Protein AF-X0S436-F1 (afdb_monomer)

Mean predicted aligned error: 7.96 Å

Organism: NCBI:txid412755

Solvent-accessible surface area (backbone atoms only — not comparable to full-atom values): 8986 Å² total; per-residue (Å²): 134,85,83,70,78,79,72,85,84,69,74,63,67,49,75,51,73,44,67,59,97,85,42,78,78,43,81,49,78,42,57,84,47,69,68,46,54,55,55,48,59,76,66,43,92,61,56,74,56,60,76,46,39,60,76,71,85,72,97,66,84,84,87,53,52,91,82,54,65,69,54,36,55,65,56,53,54,51,52,56,47,54,55,51,46,44,77,74,44,52,80,52,36,47,70,34,91,89,69,33,55,74,51,46,33,46,54,50,8,36,70,46,13,74,82,74,76,47,53,45,92,78,30,64,53,68,92,46,74,69,56,50,49,50,54,50,45,73,70,70,64,79,133

Radius of gyration: 24.13 Å; Cα contacts (8 Å, |Δi|>4): 104; chains: 1; bounding box: 43×51×71 Å

Sequence (143 aa):
MNNEPIKKDELLKIKIRLQFNGVIILNNEFTIEENCALSLDSKDPLAKFRDQFFNPQGNVIYLDGNSLGLLSKQAEKTLLRVLNEWKSLGIQGWFDPEKPWFYFGESLGAMVAPLIGALPEEVVATGTTTINLHSLVSTFYHP

InterPro domains:
  IPR010111 Kynureninase [PTHR14084] (31-143)
  IPR015422 Pyridoxal phosphate-dependent transferase, small domain [G3DSA:3.90.1150.10] (24-113)
  IPR015424 Pyridoxal phosphate-dependent transferase [SSF53383] (35-140)

Nearest PDB structures (foldseek):
  7s3v-assembly1_A  TM=9.395E-01  e=3.190E-05  Homo sapiens

Foldseek 3Di:
DDPDPDDPPDFDKDWDWDDDPRDTPDTDIAGPDPVRVVVVCVVDPCNVCVVQFDDDPDPDDDPVCVPPNTDGPVNVVVVVVVVVCCVPQPVNCCPDPPHHPVCPQLVVQLVCCVVVVHHSNVGGRDDDPVVVVVVCCVVPPDD

Secondary structure (DSSP, 8-state):
---PPPPTTS--EEEEEEEETTEEEEEEEEESSHHHHHHHHHH-TTGGGGGGB-PPSSS-----TTTSPPPBHHHHHHHHHHHHHHHHHGGGGGG-SSS-GGGHHHHHHHHHHHHHT--GGG----S-HHHHHHHHHHHH---

pLDDT: mean 90.51, std 12.82, range [34.53, 98.5]

Structure (mmCIF, N/CA/C/O backbone):
data_AF-X0S436-F1
#
_entry.id   AF-X0S436-F1
#
loop_
_atom_site.group_PDB
_atom_site.id
_atom_site.type_symbol
_atom_site.label_atom_id
_atom_site.label_alt_id
_atom_site.label_comp_id
_atom_site.label_asym_id
_atom_site.label_entity_id
_atom_site.label_seq_id
_atom_site.pdbx_PDB_ins_code
_atom_site.Cartn_x
_atom_site.Cartn_y
_atom_site.Cartn_z
_atom_site.occupancy
_atom_site.B_iso_or_equiv
_atom_site.auth_seq_id
_atom_site.auth_comp_id
_atom_site.auth_asym_id
_atom_site.auth_atom_id
_atom_site.pdbx_PDB_model_num
ATOM 1 N N . MET A 1 1 ? -10.518 15.180 51.600 1.00 39.41 1 MET A N 1
ATOM 2 C CA . MET A 1 1 ? -10.961 15.390 50.207 1.00 39.41 1 MET A CA 1
ATOM 3 C C . MET A 1 1 ? -11.938 14.278 49.894 1.00 39.41 1 MET A C 1
ATOM 5 O O . MET A 1 1 ? -11.542 13.121 49.911 1.00 39.41 1 MET A O 1
ATOM 9 N N . ASN A 1 2 ? -13.217 14.624 49.778 1.00 34.53 2 ASN A N 1
ATOM 10 C CA . ASN A 1 2 ? -14.294 13.665 49.567 1.00 34.53 2 ASN A CA 1
ATOM 11 C C . ASN A 1 2 ? -14.228 13.164 48.123 1.00 34.53 2 ASN A C 1
ATOM 13 O O . ASN A 1 2 ? -14.492 13.929 47.200 1.00 34.53 2 ASN A O 1
ATOM 17 N N . ASN A 1 3 ? -13.867 11.895 47.940 1.00 50.94 3 ASN A N 1
ATOM 18 C CA . ASN A 1 3 ? -14.088 11.187 46.685 1.00 50.94 3 ASN A CA 1
ATOM 19 C C . ASN A 1 3 ? -15.566 10.798 46.628 1.00 50.94 3 ASN A C 1
ATOM 21 O O . ASN A 1 3 ? -15.931 9.672 46.966 1.00 50.94 3 ASN A O 1
ATOM 25 N N . GLU A 1 4 ? -16.423 11.743 46.247 1.00 44.53 4 GLU A N 1
ATOM 26 C CA . GLU A 1 4 ? -17.749 11.363 45.777 1.00 44.53 4 GLU A CA 1
ATOM 27 C C . GLU A 1 4 ? -17.604 10.658 44.419 1.00 44.53 4 GLU A C 1
ATOM 29 O O . GLU A 1 4 ? -16.887 11.154 43.544 1.00 44.53 4 GLU A O 1
ATOM 34 N N . PRO A 1 5 ? -18.249 9.497 44.218 1.00 54.66 5 PRO A N 1
ATOM 35 C CA . PRO A 1 5 ? -18.308 8.875 42.908 1.00 54.66 5 PRO A CA 1
ATOM 36 C C . PRO A 1 5 ? -19.047 9.818 41.957 1.00 54.66 5 PRO A C 1
ATOM 38 O O . PRO A 1 5 ? -20.150 10.277 42.253 1.00 54.66 5 PRO A O 1
ATOM 41 N N . ILE A 1 6 ? -18.428 10.106 40.811 1.00 57.94 6 ILE A N 1
ATOM 42 C CA . ILE A 1 6 ? -19.050 10.852 39.714 1.00 57.94 6 ILE A CA 1
ATOM 43 C C . ILE A 1 6 ? -20.413 10.205 39.430 1.00 57.94 6 ILE A C 1
ATOM 45 O O . ILE A 1 6 ? -20.491 8.997 39.188 1.00 57.94 6 ILE A O 1
ATOM 49 N N . LYS A 1 7 ? -21.493 10.992 39.525 1.00 51.06 7 LYS A N 1
ATOM 50 C CA . LYS A 1 7 ? -22.861 10.526 39.265 1.00 51.06 7 LYS A CA 1
ATOM 51 C C . LYS A 1 7 ? -22.919 9.888 37.874 1.00 51.06 7 LYS A C 1
ATOM 53 O O . LYS A 1 7 ? -22.537 10.511 36.890 1.00 51.06 7 LYS A O 1
ATOM 58 N N . LYS A 1 8 ? -23.433 8.659 37.810 1.00 52.34 8 LYS A N 1
ATOM 59 C CA . LYS A 1 8 ? -23.574 7.822 36.604 1.00 52.34 8 LYS A CA 1
ATOM 60 C C . LYS A 1 8 ? -24.478 8.404 35.499 1.00 52.34 8 LYS A C 1
ATOM 62 O O . LYS A 1 8 ? -24.584 7.786 34.447 1.00 52.34 8 LYS A O 1
ATOM 67 N N . ASP A 1 9 ? -25.111 9.556 35.718 1.00 52.62 9 ASP A N 1
ATOM 68 C CA . ASP A 1 9 ? -26.271 10.002 34.932 1.00 52.62 9 ASP A CA 1
ATOM 69 C C . ASP A 1 9 ? -25.974 11.034 33.831 1.00 52.62 9 ASP A C 1
ATOM 71 O O . ASP A 1 9 ? -26.883 11.436 33.110 1.00 52.62 9 ASP A O 1
ATOM 75 N N . GLU A 1 10 ? -24.713 11.407 33.614 1.00 58.69 10 GLU A N 1
ATOM 76 C CA . GLU A 1 10 ? -24.301 12.082 32.377 1.00 58.69 10 GLU A CA 1
ATOM 77 C C . GLU A 1 10 ? -23.270 11.214 31.662 1.00 58.69 10 GLU A C 1
ATOM 79 O O . GLU A 1 10 ? -22.060 11.372 31.825 1.00 58.69 10 GLU A O 1
ATOM 84 N N . LEU A 1 11 ? -23.755 10.250 30.871 1.00 60.97 11 LEU A N 1
ATOM 85 C CA . LEU A 1 11 ? -22.903 9.538 29.924 1.00 60.97 11 LEU A CA 1
ATOM 86 C C . LEU A 1 11 ? -22.179 10.578 29.067 1.00 60.97 11 LEU A C 1
ATOM 88 O O . LEU A 1 11 ? -22.819 11.348 28.352 1.00 60.97 11 LEU A O 1
ATOM 92 N N . LEU A 1 12 ? -20.848 10.603 29.144 1.00 73.88 12 LEU A N 1
ATOM 93 C CA . LEU A 1 12 ? -20.027 11.412 28.254 1.00 73.88 12 LEU A CA 1
ATOM 94 C C . LEU A 1 12 ? -20.331 10.987 26.817 1.00 73.88 12 LEU A C 1
ATOM 96 O O . LEU A 1 12 ? -20.083 9.844 26.422 1.00 73.88 12 LEU A O 1
ATOM 100 N N . LYS A 1 13 ? -20.909 11.916 26.056 1.00 80.50 13 LYS A N 1
ATOM 101 C CA . LYS A 1 13 ? -21.260 11.707 24.657 1.00 80.50 13 LYS A CA 1
ATOM 102 C C . LYS A 1 13 ? -20.255 12.396 23.752 1.00 80.50 13 LYS A C 1
ATOM 104 O O . LYS A 1 13 ? -19.974 13.583 23.914 1.00 80.50 13 LYS A O 1
ATOM 109 N N . ILE A 1 14 ? -19.761 11.667 22.761 1.00 82.06 14 ILE A N 1
ATOM 110 C CA . ILE A 1 14 ? -18.919 12.210 21.697 1.00 82.06 14 ILE A CA 1
ATOM 111 C C . ILE A 1 14 ? -19.821 12.498 20.502 1.00 82.06 14 ILE A C 1
ATOM 113 O O . ILE A 1 14 ? -20.492 11.602 19.993 1.00 82.06 14 ILE A O 1
ATOM 117 N N . LYS A 1 15 ? -19.839 13.751 20.043 1.00 85.06 15 LYS A N 1
ATOM 118 C CA . LYS A 1 15 ? -20.548 14.152 18.823 1.00 85.06 15 LYS A CA 1
ATOM 119 C C . LYS A 1 15 ? -19.551 14.344 17.696 1.00 85.06 15 LYS A C 1
ATOM 121 O O . LYS A 1 15 ? -18.691 15.216 17.782 1.00 85.06 15 LYS A O 1
ATOM 126 N N . ILE A 1 16 ? -19.697 13.562 16.631 1.00 83.69 16 ILE A N 1
ATOM 127 C CA . ILE A 1 16 ? -18.931 13.746 15.397 1.00 83.69 16 ILE A CA 1
ATOM 128 C C . ILE A 1 16 ? -19.864 14.341 14.351 1.00 83.69 16 ILE A C 1
ATOM 130 O O . ILE A 1 16 ? -20.871 13.736 13.977 1.00 83.69 16 ILE A O 1
ATOM 134 N N . ARG A 1 17 ? -19.506 15.536 13.875 1.00 86.56 17 ARG A N 1
ATOM 135 C CA . ARG A 1 17 ? -20.234 16.256 12.834 1.00 86.56 17 ARG A CA 1
ATOM 136 C C . ARG A 1 17 ? -19.301 16.512 11.660 1.00 86.56 17 ARG A C 1
ATOM 138 O O . ARG A 1 17 ? -18.316 17.226 11.813 1.00 86.56 17 ARG A O 1
ATOM 145 N N . LEU A 1 18 ? -19.631 15.959 10.497 1.00 84.94 18 LEU A N 1
ATOM 146 C CA . LEU A 1 18 ? -18.923 16.248 9.250 1.00 84.94 18 LEU A CA 1
ATOM 147 C C . LEU A 1 18 ? -19.785 17.155 8.382 1.00 84.94 18 LEU A C 1
ATOM 149 O O . LEU A 1 18 ? -20.989 16.930 8.226 1.00 84.94 18 LEU A O 1
ATOM 153 N N . GLN A 1 19 ? -19.152 18.187 7.832 1.00 87.38 19 GLN A N 1
ATOM 154 C CA . GLN A 1 19 ? -19.781 19.144 6.935 1.00 87.38 19 GLN A CA 1
ATOM 155 C C . GLN A 1 19 ? -18.950 19.316 5.670 1.00 87.38 19 GLN A C 1
ATOM 157 O O . GLN A 1 19 ? -17.723 19.337 5.732 1.00 87.38 19 GLN A O 1
ATOM 162 N N . PHE A 1 20 ? -19.626 19.506 4.543 1.00 84.69 20 PHE A N 1
ATOM 163 C CA . PHE A 1 20 ? -19.013 19.913 3.282 1.00 84.69 20 PHE A CA 1
ATOM 164 C C . PHE A 1 20 ? -19.850 21.039 2.687 1.00 84.69 20 PHE A C 1
ATOM 166 O O . PHE A 1 20 ? -21.074 20.928 2.617 1.00 84.69 20 PHE A O 1
ATOM 173 N N . ASN A 1 21 ? -19.203 22.146 2.315 1.00 87.31 21 ASN A N 1
ATOM 174 C CA . ASN A 1 21 ? -19.861 23.357 1.805 1.00 87.31 21 ASN A CA 1
ATOM 175 C C . ASN A 1 21 ? -21.043 23.841 2.676 1.00 87.31 21 ASN A C 1
ATOM 177 O O . ASN A 1 21 ? -22.067 24.285 2.166 1.00 87.31 21 ASN A O 1
ATOM 181 N N . GLY A 1 22 ? -20.919 23.721 4.003 1.00 84.12 22 GLY A N 1
ATOM 182 C CA . GLY A 1 22 ? -21.947 24.137 4.968 1.00 84.12 22 GLY A CA 1
ATOM 183 C C . GLY A 1 22 ? -23.112 23.156 5.160 1.00 84.12 22 GLY A C 1
ATOM 184 O O . GLY A 1 22 ? -23.943 23.369 6.042 1.00 84.12 22 GLY A O 1
ATOM 185 N N . VAL A 1 23 ? -23.167 22.056 4.403 1.00 81.81 23 VAL A N 1
ATOM 186 C CA . VAL A 1 23 ? -24.174 20.998 4.567 1.00 81.81 23 VAL A CA 1
ATOM 187 C C . VAL A 1 23 ? -23.652 19.946 5.540 1.00 81.81 23 VAL A C 1
ATOM 189 O O . VAL A 1 23 ? -22.529 19.469 5.396 1.00 81.81 23 VAL A O 1
ATOM 192 N N . ILE A 1 24 ? -24.465 19.570 6.532 1.00 85.06 24 ILE A N 1
ATOM 193 C CA . ILE A 1 24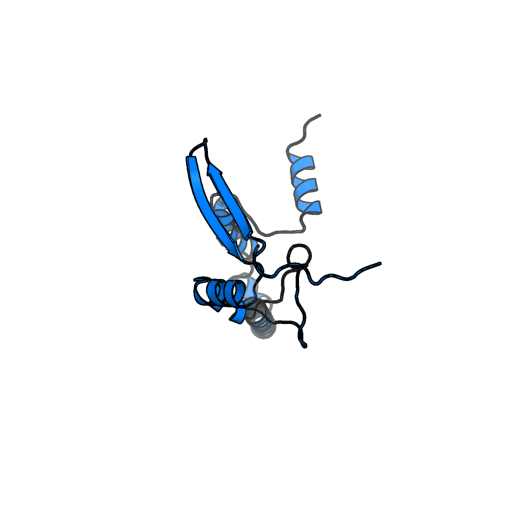 ? -24.157 18.454 7.436 1.00 85.06 24 ILE A CA 1
ATOM 194 C C . ILE A 1 24 ? -24.333 17.148 6.667 1.00 85.06 24 ILE A C 1
ATOM 196 O O . ILE A 1 24 ? -25.441 16.847 6.235 1.00 85.06 24 ILE A O 1
ATOM 200 N N . ILE A 1 25 ? -23.262 16.370 6.533 1.00 85.25 25 ILE A N 1
ATOM 201 C CA . ILE A 1 25 ? -23.303 15.076 5.836 1.00 85.25 25 ILE A CA 1
ATOM 202 C C . ILE A 1 25 ? -23.332 13.916 6.834 1.00 85.25 25 ILE A C 1
ATOM 204 O O . ILE A 1 25 ? -23.942 12.889 6.564 1.00 85.25 25 ILE A O 1
ATOM 208 N N . LEU A 1 26 ? -22.728 14.085 8.014 1.00 81.94 26 LEU A N 1
ATOM 209 C CA . LEU A 1 26 ? -22.793 13.120 9.115 1.00 81.94 26 LEU A CA 1
ATOM 210 C C . LEU A 1 26 ? -22.980 13.859 10.438 1.00 81.94 26 LEU A C 1
ATOM 212 O O . LEU A 1 26 ? -22.364 14.903 10.666 1.00 81.94 26 LEU A O 1
ATOM 216 N N . ASN A 1 27 ? -23.825 13.309 11.309 1.00 83.06 27 ASN A N 1
ATOM 217 C CA . ASN A 1 27 ? -24.077 13.829 12.650 1.00 83.06 27 ASN A CA 1
ATOM 218 C C . ASN A 1 27 ? -24.375 12.666 13.602 1.00 83.06 27 ASN A C 1
ATOM 220 O O . ASN A 1 27 ? -25.536 12.334 13.838 1.00 83.06 27 ASN A O 1
ATOM 224 N N . ASN A 1 28 ? -23.316 12.041 14.111 1.00 84.75 28 ASN A N 1
ATOM 225 C CA . ASN A 1 28 ? -23.416 10.862 14.964 1.00 84.75 28 ASN A CA 1
ATOM 226 C C . ASN A 1 28 ? -23.089 11.214 16.417 1.00 84.75 28 ASN A C 1
ATOM 228 O O . ASN A 1 28 ? -22.214 12.039 16.693 1.00 84.75 28 ASN A O 1
ATOM 232 N N . GLU A 1 29 ? -23.793 10.563 17.338 1.00 85.31 29 GLU A N 1
ATOM 233 C CA . GLU A 1 29 ? -23.578 10.663 18.777 1.00 85.31 29 GLU A CA 1
ATOM 234 C C . GLU A 1 29 ? -23.170 9.281 19.303 1.00 85.31 29 GLU A C 1
ATOM 236 O O . GLU A 1 29 ? -23.832 8.285 19.013 1.00 85.31 29 GLU A O 1
ATOM 241 N N . PHE A 1 30 ? -22.067 9.222 20.046 1.00 87.12 30 PHE A N 1
ATOM 242 C CA . PHE A 1 30 ? -21.474 7.992 20.574 1.00 87.12 30 PHE A CA 1
ATOM 243 C C . PHE A 1 30 ? -21.340 8.082 22.093 1.00 87.12 30 PHE A C 1
ATOM 245 O O . PHE A 1 30 ? -21.145 9.177 22.623 1.00 87.12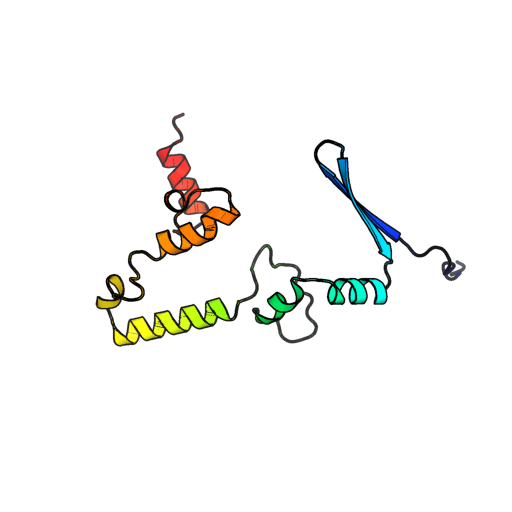 30 PHE A O 1
ATOM 252 N N . THR A 1 31 ? -21.402 6.948 22.790 1.00 89.31 31 THR A N 1
ATOM 253 C CA . THR A 1 31 ? -21.075 6.864 24.223 1.00 89.31 31 THR A CA 1
ATOM 254 C C . THR A 1 31 ? -19.659 6.316 24.404 1.00 89.31 31 THR A C 1
ATOM 256 O O . THR A 1 31 ? -19.123 5.648 23.523 1.00 89.31 31 THR A O 1
ATOM 259 N N . ILE A 1 32 ? -19.033 6.601 25.548 1.00 89.00 32 ILE A N 1
ATOM 260 C CA . ILE A 1 32 ? -17.690 6.093 25.895 1.00 89.00 32 ILE A CA 1
ATOM 261 C C . ILE A 1 32 ? -17.691 4.636 26.400 1.00 89.00 32 ILE A C 1
ATOM 263 O O . ILE A 1 32 ? -16.698 4.161 26.945 1.00 89.00 32 ILE A O 1
ATOM 267 N N . GLU A 1 33 ? -18.816 3.936 26.280 1.00 91.62 33 GLU A N 1
ATOM 268 C CA . GLU A 1 33 ? -18.999 2.583 26.802 1.00 91.62 33 GLU A CA 1
ATOM 269 C C . GLU A 1 33 ? -18.485 1.533 25.811 1.00 91.62 33 GLU A C 1
ATOM 271 O O . GLU A 1 33 ? -18.631 1.681 24.597 1.00 91.62 33 GLU A O 1
ATOM 276 N N . GLU A 1 34 ? -17.973 0.412 26.324 1.00 92.56 34 GLU A N 1
ATOM 277 C CA . GLU A 1 34 ? -17.496 -0.714 25.507 1.00 92.56 34 GLU A CA 1
ATOM 278 C C . GLU A 1 34 ? -18.563 -1.218 24.518 1.00 92.56 34 GLU A C 1
ATOM 280 O O . GLU A 1 34 ? -18.271 -1.456 23.348 1.00 92.56 34 GLU A O 1
ATOM 285 N N . ASN A 1 35 ? -19.829 -1.284 24.945 1.00 94.00 35 ASN A N 1
ATOM 286 C CA . ASN A 1 35 ? -20.947 -1.693 24.088 1.00 94.00 35 ASN A CA 1
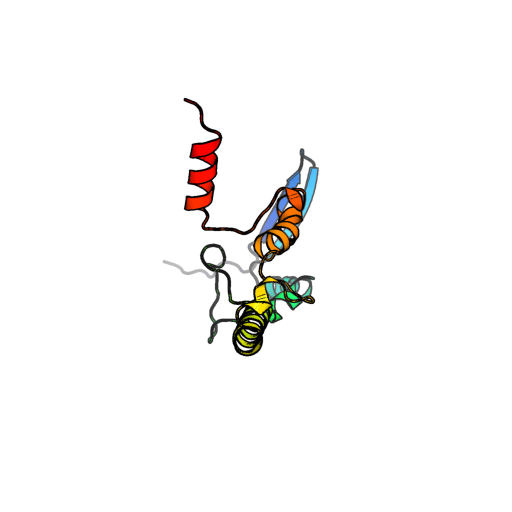ATOM 287 C C . ASN A 1 35 ? -21.136 -0.783 22.865 1.00 94.00 35 ASN A C 1
ATOM 289 O O . ASN A 1 35 ? -21.579 -1.254 21.814 1.00 94.00 35 ASN A O 1
ATOM 293 N N . CYS A 1 36 ? -20.805 0.509 22.981 1.00 92.75 36 CYS A N 1
ATOM 294 C CA . CYS A 1 36 ? -20.841 1.416 21.842 1.00 92.75 36 CYS A CA 1
ATOM 295 C C . CYS A 1 36 ? -19.779 1.010 20.817 1.00 92.75 36 CYS A C 1
ATOM 297 O O . CYS A 1 36 ? -20.113 0.850 19.645 1.00 92.75 36 CYS A O 1
ATOM 299 N N . ALA A 1 37 ? -18.539 0.763 21.252 1.00 92.69 37 ALA A N 1
ATOM 300 C CA . ALA A 1 37 ? -17.460 0.299 20.376 1.00 92.69 37 ALA A CA 1
ATOM 301 C C . ALA A 1 37 ? -17.799 -1.046 19.708 1.00 92.69 37 ALA A C 1
ATOM 303 O O . ALA A 1 37 ? -17.755 -1.144 18.485 1.00 92.69 37 ALA A O 1
ATOM 304 N N . LEU A 1 38 ? -18.271 -2.033 20.480 1.00 96.06 38 LEU A N 1
ATOM 305 C CA . LEU A 1 38 ? -18.690 -3.339 19.952 1.00 96.06 38 LEU A CA 1
ATOM 306 C C . LEU A 1 38 ? -19.812 -3.218 18.908 1.00 96.06 38 LEU A C 1
ATOM 308 O O . LEU A 1 38 ? -19.801 -3.911 17.888 1.00 96.06 38 LEU A O 1
ATOM 312 N N . SER A 1 39 ? -20.780 -2.317 19.124 1.00 94.94 39 SER A N 1
ATOM 313 C CA . SER A 1 39 ? -21.822 -2.069 18.125 1.00 94.94 39 SER A CA 1
ATOM 314 C C . SER A 1 39 ? -21.260 -1.452 16.845 1.00 94.94 39 SER A C 1
ATOM 316 O O . SER A 1 39 ? -21.806 -1.750 15.780 1.00 94.94 39 SER A O 1
ATOM 318 N N . LEU A 1 40 ? -20.249 -0.584 16.925 1.00 93.94 40 LEU A N 1
ATOM 319 C CA . LEU A 1 40 ? -19.615 0.004 15.744 1.00 93.94 40 LEU A CA 1
ATOM 320 C C . LEU A 1 40 ? -18.820 -1.045 14.972 1.00 93.94 40 LEU A C 1
ATOM 322 O O . LEU A 1 40 ? -19.023 -1.159 13.766 1.00 93.94 40 LEU A O 1
ATOM 326 N N . ASP A 1 41 ? -18.041 -1.877 15.665 1.00 96.50 41 ASP A N 1
ATOM 327 C CA . ASP A 1 41 ? -17.298 -2.981 15.049 1.00 96.50 41 ASP A CA 1
ATOM 328 C C . ASP A 1 41 ? -18.237 -3.942 14.305 1.00 96.50 41 ASP A C 1
ATOM 330 O O . ASP A 1 41 ? -17.978 -4.322 13.166 1.00 96.50 41 ASP A O 1
ATOM 334 N N . SER A 1 42 ? -19.390 -4.282 14.900 1.00 96.75 42 SER A N 1
ATOM 335 C CA . SER A 1 42 ? -20.376 -5.179 14.271 1.00 96.75 42 SER A CA 1
ATOM 336 C C . SER A 1 42 ? -21.018 -4.622 12.992 1.00 96.75 42 SER A C 1
ATOM 338 O O . SER A 1 42 ? -21.563 -5.382 12.191 1.00 96.75 42 SER A O 1
ATOM 340 N N . LYS A 1 43 ? -20.989 -3.296 12.815 1.00 96.00 43 LYS A N 1
ATOM 341 C CA . LYS A 1 43 ? -21.596 -2.589 11.680 1.00 96.00 43 LYS A CA 1
ATOM 342 C C . LYS A 1 43 ? -20.560 -2.137 10.656 1.00 96.00 43 LYS A C 1
ATOM 344 O O . LYS A 1 43 ? -20.959 -1.592 9.629 1.00 96.00 43 LYS A O 1
ATOM 349 N N . ASP A 1 44 ? -19.270 -2.340 10.917 1.00 96.38 44 ASP A N 1
ATOM 350 C CA . ASP A 1 44 ? -18.204 -1.919 10.019 1.00 96.38 44 ASP A CA 1
ATOM 351 C C . ASP A 1 44 ? -18.167 -2.815 8.763 1.00 96.38 44 ASP A C 1
ATOM 353 O O . ASP A 1 44 ? -17.781 -3.988 8.843 1.00 96.38 44 ASP A O 1
ATOM 357 N N . PRO A 1 45 ? -18.519 -2.293 7.568 1.00 97.25 45 PRO A N 1
ATOM 358 C CA . PRO A 1 45 ? -18.455 -3.072 6.332 1.00 97.25 45 PRO A CA 1
ATOM 359 C C . PRO A 1 45 ? -17.016 -3.458 5.943 1.00 97.25 45 PRO A C 1
ATOM 361 O O . PRO A 1 45 ? -16.821 -4.322 5.078 1.00 97.25 45 PRO A O 1
ATOM 364 N N . LEU A 1 46 ? -16.008 -2.829 6.559 1.00 97.44 46 LEU A N 1
ATOM 365 C CA . LEU A 1 46 ? -14.591 -3.069 6.317 1.00 97.44 46 LEU A CA 1
ATOM 366 C C . LEU A 1 46 ? -13.960 -4.050 7.312 1.00 97.44 46 LEU A C 1
ATOM 368 O O . LEU A 1 46 ? -12.820 -4.456 7.084 1.00 97.44 46 LEU A O 1
ATOM 372 N N . ALA A 1 47 ? -14.687 -4.519 8.333 1.00 97.12 47 ALA A N 1
ATOM 373 C CA . ALA A 1 47 ? -14.141 -5.364 9.401 1.00 97.12 47 ALA A CA 1
ATOM 374 C C . ALA A 1 47 ? -13.374 -6.592 8.870 1.00 97.12 47 ALA A C 1
ATOM 376 O O . ALA A 1 47 ? -12.303 -6.941 9.367 1.00 97.12 47 ALA A O 1
ATOM 377 N N . LYS A 1 48 ? -13.865 -7.195 7.779 1.00 96.88 48 LYS A N 1
ATOM 378 C CA . LYS A 1 48 ? -13.239 -8.348 7.103 1.00 96.88 48 LYS A CA 1
ATOM 379 C C . LYS A 1 48 ? -11.824 -8.088 6.568 1.00 96.88 48 LYS A C 1
ATOM 381 O O . LYS A 1 48 ? -11.076 -9.034 6.328 1.00 96.88 48 LYS A O 1
ATOM 386 N N . PHE A 1 49 ? -11.443 -6.832 6.327 1.00 96.62 49 PHE A N 1
ATOM 387 C CA . PHE A 1 49 ? -10.098 -6.502 5.853 1.00 96.62 49 PHE A CA 1
ATOM 388 C C . PHE A 1 49 ? -9.047 -6.683 6.944 1.00 96.62 49 PHE A C 1
ATOM 390 O O . PHE A 1 49 ? -7.895 -6.948 6.609 1.00 96.62 49 PHE A O 1
ATOM 397 N N . ARG A 1 50 ? -9.430 -6.641 8.228 1.00 95.44 50 ARG A N 1
ATOM 398 C CA . ARG A 1 50 ? -8.529 -6.953 9.347 1.00 95.44 50 ARG A CA 1
ATOM 399 C C . ARG A 1 50 ? -7.874 -8.325 9.183 1.00 95.44 50 ARG A C 1
ATOM 401 O O . ARG A 1 50 ? -6.683 -8.474 9.446 1.00 95.44 50 ARG A O 1
ATOM 408 N N . ASP A 1 51 ? -8.616 -9.299 8.659 1.00 95.75 51 ASP A N 1
ATOM 409 C CA . ASP A 1 51 ? -8.125 -10.662 8.440 1.00 95.75 51 ASP A CA 1
ATOM 410 C C . ASP A 1 51 ? -7.100 -10.772 7.303 1.00 95.75 51 ASP A C 1
ATOM 412 O O . ASP A 1 51 ? -6.477 -11.823 7.136 1.00 95.75 51 ASP A O 1
ATOM 416 N N . GLN A 1 52 ? -6.890 -9.711 6.519 1.00 97.62 52 GLN A N 1
ATOM 417 C CA . GLN A 1 52 ? -5.882 -9.666 5.456 1.00 97.62 52 GLN A CA 1
ATOM 418 C C . GLN A 1 52 ? -4.486 -9.290 5.969 1.00 97.62 52 GLN A C 1
ATOM 420 O O . GLN A 1 52 ? -3.529 -9.341 5.195 1.00 97.62 52 GLN A O 1
ATOM 425 N N . PHE A 1 53 ? -4.343 -8.954 7.254 1.00 97.56 53 PHE A N 1
ATOM 426 C CA . PHE A 1 53 ? -3.086 -8.520 7.862 1.00 97.56 53 PHE A CA 1
ATOM 427 C C . PHE A 1 53 ? -2.608 -9.481 8.951 1.00 97.56 53 PHE A C 1
ATOM 429 O O . PHE A 1 53 ? -3.387 -10.216 9.563 1.00 97.56 53 PHE A O 1
ATOM 436 N N . PHE A 1 54 ? -1.299 -9.477 9.187 1.00 96.31 54 PHE A N 1
ATOM 437 C CA . PHE A 1 54 ? -0.698 -10.132 10.340 1.00 96.31 54 PHE A CA 1
ATOM 438 C C . PHE A 1 54 ? -0.746 -9.190 11.539 1.00 96.31 54 PHE A C 1
ATOM 440 O O . PHE A 1 54 ? -0.079 -8.157 11.560 1.00 96.31 54 PHE A O 1
ATOM 447 N N . ASN A 1 55 ? -1.540 -9.557 12.543 1.00 93.44 55 ASN A N 1
ATOM 448 C CA . ASN A 1 55 ? -1.594 -8.816 13.797 1.00 93.44 55 ASN A CA 1
ATOM 449 C C . ASN A 1 55 ? -0.394 -9.199 14.682 1.00 93.44 55 ASN A C 1
ATOM 451 O O . ASN A 1 55 ? -0.057 -10.387 14.751 1.00 93.44 55 ASN A O 1
ATOM 455 N N . PRO A 1 56 ? 0.239 -8.234 15.375 1.00 92.31 56 PRO A N 1
ATOM 456 C CA . PRO A 1 56 ? 1.266 -8.530 16.367 1.00 92.31 56 PRO A CA 1
ATOM 457 C C . PRO A 1 56 ? 0.754 -9.506 17.431 1.00 92.31 56 PRO A C 1
ATOM 459 O O . PRO A 1 56 ? -0.421 -9.482 17.797 1.00 92.31 56 PRO A O 1
ATOM 462 N N . GLN A 1 57 ? 1.639 -10.371 17.930 1.00 89.38 57 GLN A N 1
ATOM 463 C CA . GLN A 1 57 ? 1.288 -11.289 19.012 1.00 89.38 57 GLN A CA 1
ATOM 464 C C . GLN A 1 57 ? 0.997 -10.527 20.311 1.00 89.38 57 GLN A C 1
ATOM 466 O O . GLN A 1 57 ? 1.616 -9.505 20.603 1.00 89.38 57 GLN A O 1
ATOM 471 N N . GLY A 1 58 ? 0.082 -11.072 21.115 1.00 86.75 58 GLY A N 1
ATOM 472 C CA . GLY A 1 58 ? -0.400 -10.434 22.339 1.00 86.75 58 GLY A CA 1
ATOM 473 C C . GLY A 1 58 ? -1.553 -9.459 22.088 1.00 86.75 58 GLY A C 1
ATOM 474 O O . GLY A 1 58 ? -1.982 -9.241 20.959 1.00 86.75 58 GLY A O 1
ATOM 475 N N . ASN A 1 59 ? -2.088 -8.880 23.164 1.00 86.06 59 ASN A N 1
ATOM 476 C CA . ASN A 1 59 ? -3.186 -7.913 23.090 1.00 86.06 59 ASN A CA 1
ATOM 477 C C . ASN A 1 59 ? -2.656 -6.501 22.768 1.00 86.06 59 ASN A C 1
ATOM 479 O O . ASN A 1 59 ? -2.763 -5.585 23.582 1.00 86.06 59 ASN A O 1
ATOM 483 N N . VAL A 1 60 ? -1.992 -6.353 21.617 1.00 94.44 60 VAL A N 1
ATOM 484 C CA . VAL A 1 60 ? -1.362 -5.096 21.189 1.00 94.44 60 VAL A CA 1
ATOM 485 C C . VAL A 1 60 ? -2.352 -4.251 20.395 1.00 94.44 60 VAL A C 1
ATOM 487 O O . VAL A 1 60 ? -2.905 -4.697 19.391 1.00 94.44 60 VAL A O 1
ATOM 490 N N . ILE A 1 61 ? -2.518 -2.995 20.808 1.00 95.25 61 ILE A N 1
ATOM 491 C CA . ILE A 1 61 ? -3.259 -1.983 20.052 1.00 95.25 61 ILE A CA 1
ATOM 492 C C . ILE A 1 61 ? -2.252 -1.225 19.179 1.00 95.25 61 ILE A C 1
ATOM 494 O O . ILE A 1 61 ? -1.483 -0.403 19.674 1.00 95.25 61 ILE A O 1
ATOM 498 N N . TYR A 1 62 ? -2.216 -1.543 17.884 1.00 95.44 62 TYR A N 1
ATOM 499 C CA . TYR A 1 62 ? -1.238 -0.985 16.948 1.00 95.44 62 TYR A CA 1
ATOM 500 C C . TYR A 1 62 ? -1.737 0.326 16.323 1.00 95.44 62 TYR A C 1
ATOM 502 O O . TYR A 1 62 ? -2.515 0.307 15.371 1.00 95.44 62 TYR A O 1
ATOM 510 N N . LEU A 1 63 ? -1.290 1.463 16.866 1.00 96.38 63 LEU A N 1
ATOM 511 C CA . LEU A 1 63 ? -1.706 2.815 16.454 1.00 96.38 63 LEU A CA 1
ATOM 512 C C . LEU A 1 63 ? -0.604 3.605 15.721 1.00 96.38 63 LEU A C 1
ATOM 514 O O . LEU A 1 63 ? -0.615 4.829 15.762 1.00 96.38 63 LEU A O 1
ATOM 518 N N . ASP A 1 64 ? 0.339 2.922 15.064 1.00 96.06 64 ASP A N 1
ATOM 519 C CA . ASP A 1 64 ? 1.458 3.552 14.330 1.00 96.06 64 ASP A CA 1
ATOM 520 C C . ASP A 1 64 ? 1.515 3.123 12.847 1.00 96.06 64 ASP A C 1
ATOM 522 O O . ASP A 1 64 ? 2.556 3.138 12.189 1.00 96.06 64 ASP A O 1
ATOM 526 N N . GLY A 1 65 ? 0.359 2.734 12.294 1.00 96.25 65 GLY A N 1
ATOM 527 C CA . GLY A 1 65 ? 0.223 2.319 10.892 1.00 96.25 65 GLY A CA 1
ATOM 528 C C . GLY A 1 65 ? 0.538 3.422 9.873 1.00 96.25 65 GLY A C 1
ATOM 529 O O . GLY A 1 65 ? 0.795 3.127 8.710 1.00 96.25 65 GLY A O 1
ATOM 530 N N . ASN A 1 66 ? 0.537 4.686 10.305 1.00 96.50 66 ASN A N 1
ATOM 531 C CA . ASN A 1 66 ? 0.955 5.845 9.513 1.00 96.50 66 ASN A CA 1
ATOM 532 C C . ASN A 1 66 ? 2.475 5.912 9.299 1.00 96.50 66 ASN A C 1
ATOM 534 O O . ASN A 1 66 ? 2.917 6.562 8.356 1.00 96.50 66 ASN A O 1
ATOM 538 N N . SER A 1 67 ? 3.258 5.292 10.184 1.00 97.06 67 SER A N 1
ATOM 539 C CA . SER A 1 67 ? 4.713 5.195 10.068 1.00 97.06 67 SER A CA 1
ATOM 540 C C . SER A 1 67 ? 5.087 3.907 9.339 1.00 97.06 67 SER A C 1
ATOM 542 O O . SER A 1 67 ? 5.759 3.940 8.307 1.00 97.06 67 SER A O 1
ATOM 544 N N . LEU A 1 68 ? 4.572 2.769 9.823 1.00 96.81 68 LEU A N 1
ATOM 545 C CA . LEU A 1 68 ? 4.790 1.460 9.218 1.00 96.81 68 LEU A CA 1
ATOM 546 C C . LEU A 1 68 ? 3.494 0.646 9.202 1.00 96.81 68 LEU A C 1
ATOM 548 O O . LEU A 1 68 ? 2.947 0.285 10.236 1.00 96.81 68 LEU A O 1
ATOM 552 N N . GLY A 1 69 ? 3.002 0.316 8.010 1.00 96.88 69 GLY A N 1
ATOM 553 C CA . GLY A 1 69 ? 1.833 -0.549 7.875 1.00 96.88 69 GLY A CA 1
ATOM 554 C C . GLY A 1 69 ? 2.108 -1.977 8.359 1.00 96.88 69 GLY A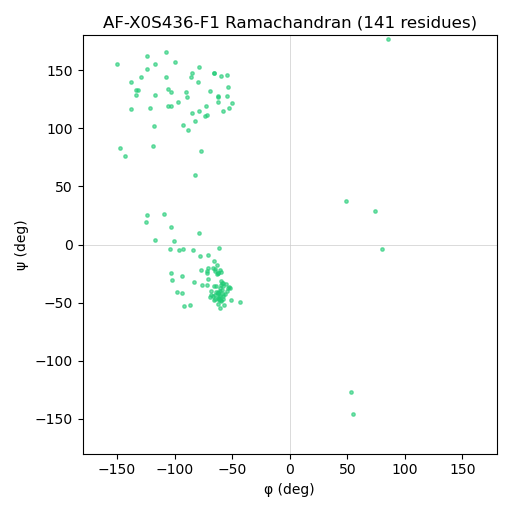 C 1
ATOM 555 O O . GLY A 1 69 ? 3.209 -2.504 8.184 1.00 96.88 69 GLY A O 1
ATOM 556 N N . LEU A 1 70 ? 1.086 -2.637 8.913 1.00 97.50 70 LEU A N 1
ATOM 557 C CA . LEU A 1 70 ? 1.151 -4.074 9.189 1.00 97.50 70 LEU A CA 1
ATOM 558 C C . LEU A 1 70 ? 1.385 -4.855 7.889 1.00 97.50 70 LEU A C 1
ATOM 560 O O . LEU A 1 70 ? 0.854 -4.506 6.831 1.00 97.50 70 LEU A O 1
ATOM 564 N N 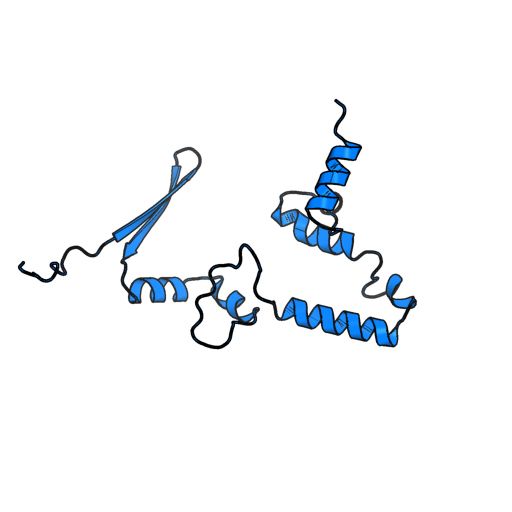. LEU A 1 71 ? 2.137 -5.954 7.975 1.00 97.56 71 LEU A N 1
ATOM 565 C CA . LEU A 1 71 ? 2.333 -6.838 6.831 1.00 97.56 71 LEU A CA 1
ATOM 566 C C . LEU A 1 71 ? 0.986 -7.431 6.398 1.00 97.56 71 LEU A C 1
ATOM 568 O O . LEU A 1 71 ? 0.278 -8.045 7.201 1.00 97.56 71 LEU A O 1
ATOM 572 N N . SER A 1 72 ? 0.647 -7.288 5.117 1.00 98.25 72 SER A N 1
ATOM 573 C CA . SER A 1 72 ? -0.509 -7.972 4.543 1.00 98.25 72 SER A CA 1
ATOM 574 C C . SER A 1 72 ? -0.135 -9.380 4.076 1.00 98.25 72 SER A C 1
ATOM 576 O O . SER A 1 72 ? 0.946 -9.618 3.529 1.00 98.25 72 SER A O 1
ATOM 578 N N . LYS A 1 73 ? -1.068 -10.323 4.225 1.00 98.31 73 LYS A N 1
ATOM 579 C CA . LYS A 1 73 ? -0.935 -11.707 3.737 1.00 98.31 73 LYS A CA 1
ATOM 580 C C . LYS A 1 73 ? -0.698 -11.757 2.226 1.00 98.31 73 LYS A C 1
ATOM 582 O O . LYS A 1 73 ? 0.035 -12.603 1.724 1.00 98.31 73 LYS A O 1
ATOM 587 N N . GLN A 1 74 ? -1.286 -10.814 1.492 1.00 97.19 74 GLN A N 1
ATOM 588 C CA . GLN A 1 74 ? -1.120 -10.710 0.043 1.00 97.19 74 GLN A CA 1
ATOM 589 C C . GLN A 1 74 ? 0.272 -10.208 -0.357 1.00 97.19 74 GLN A C 1
ATOM 591 O O . GLN A 1 74 ? 0.806 -10.673 -1.368 1.00 97.19 74 GLN A O 1
ATOM 596 N N . ALA A 1 75 ? 0.877 -9.308 0.428 1.00 96.94 75 ALA A N 1
ATOM 597 C CA . ALA A 1 75 ? 2.256 -8.877 0.214 1.00 96.94 75 ALA A CA 1
ATOM 598 C C . ALA A 1 75 ? 3.231 -10.042 0.428 1.00 96.94 75 ALA A C 1
ATOM 600 O O . ALA A 1 75 ? 4.054 -10.305 -0.448 1.00 96.94 75 ALA A O 1
ATOM 601 N N . GLU A 1 76 ? 3.076 -10.803 1.518 1.00 98.38 76 GLU A N 1
ATOM 602 C CA . GLU A 1 76 ? 3.876 -12.011 1.770 1.00 98.38 76 GLU A CA 1
ATOM 603 C C . GLU A 1 76 ? 3.739 -13.026 0.624 1.00 98.38 76 GLU A C 1
ATOM 605 O O . GLU A 1 76 ? 4.738 -13.445 0.034 1.00 98.38 76 GLU A O 1
ATOM 610 N N . LYS A 1 77 ? 2.503 -13.371 0.237 1.00 98.19 77 LYS A N 1
ATOM 611 C CA . LYS A 1 77 ? 2.241 -14.304 -0.870 1.00 98.19 77 LYS A CA 1
ATOM 612 C C . LYS A 1 77 ? 2.891 -13.846 -2.177 1.00 98.19 77 LYS A C 1
ATOM 614 O O . LYS A 1 77 ? 3.452 -14.659 -2.910 1.00 98.19 77 LYS A O 1
ATOM 619 N N . THR A 1 78 ? 2.808 -12.552 -2.479 1.00 95.56 78 THR A N 1
ATOM 620 C CA . THR A 1 78 ? 3.393 -11.969 -3.693 1.00 95.56 78 THR A CA 1
ATOM 621 C C . THR A 1 78 ? 4.914 -12.025 -3.665 1.00 95.56 78 THR A C 1
ATOM 623 O O . THR A 1 78 ? 5.512 -12.438 -4.657 1.00 95.56 78 THR A O 1
ATOM 626 N N . LEU A 1 79 ? 5.532 -11.686 -2.532 1.00 97.06 79 LEU A N 1
ATOM 627 C CA . LEU A 1 79 ? 6.978 -11.764 -2.343 1.00 97.06 79 LEU A CA 1
ATOM 628 C C . LEU A 1 79 ? 7.489 -13.197 -2.537 1.00 97.06 79 LEU A C 1
ATOM 630 O O . LEU A 1 79 ? 8.426 -13.423 -3.301 1.00 97.06 79 LEU A O 1
ATOM 634 N N . LEU A 1 80 ? 6.844 -14.174 -1.894 1.00 98.19 80 LEU A N 1
ATOM 635 C CA . LEU A 1 80 ? 7.224 -15.584 -2.008 1.00 98.19 80 LEU A CA 1
ATOM 636 C C . LEU A 1 80 ? 7.037 -16.124 -3.431 1.00 98.19 80 LEU A C 1
ATOM 638 O O . LEU A 1 80 ? 7.854 -16.919 -3.897 1.00 98.19 80 LEU A O 1
ATOM 642 N N . ARG A 1 81 ? 5.995 -15.676 -4.143 1.00 95.88 81 ARG A N 1
ATOM 643 C CA . ARG A 1 81 ? 5.799 -15.996 -5.562 1.00 95.88 81 ARG A CA 1
ATOM 644 C C . ARG A 1 81 ? 6.965 -15.479 -6.409 1.00 95.88 81 ARG A C 1
ATOM 646 O O . ARG A 1 81 ? 7.590 -16.285 -7.089 1.00 95.88 81 ARG A O 1
ATOM 653 N N . VAL A 1 82 ? 7.285 -14.184 -6.330 1.00 95.44 82 VAL A N 1
ATOM 654 C CA . VAL A 1 82 ? 8.371 -13.570 -7.124 1.00 95.44 82 VAL A CA 1
ATOM 655 C C . VAL A 1 82 ? 9.724 -14.212 -6.798 1.00 95.44 82 VAL A C 1
ATOM 657 O O . VAL A 1 82 ? 10.522 -14.476 -7.693 1.00 95.44 82 VAL A O 1
ATOM 660 N N . LEU A 1 83 ? 9.964 -14.562 -5.531 1.00 97.31 83 LEU A N 1
ATOM 661 C CA . LEU A 1 83 ? 11.162 -15.302 -5.133 1.00 97.31 83 LEU A CA 1
ATOM 662 C C . LEU A 1 83 ? 11.261 -16.675 -5.824 1.00 97.31 83 LEU A C 1
ATOM 664 O O . LEU A 1 83 ? 12.350 -17.094 -6.212 1.00 97.31 83 LEU A O 1
ATOM 668 N N . ASN A 1 84 ? 10.147 -17.392 -5.972 1.00 96.69 84 ASN A N 1
ATOM 669 C CA . ASN A 1 84 ? 10.126 -18.690 -6.652 1.00 96.69 84 ASN A CA 1
ATOM 670 C C . ASN A 1 84 ? 10.212 -18.561 -8.182 1.00 96.69 84 ASN A C 1
ATOM 672 O O . ASN A 1 84 ? 10.875 -19.381 -8.821 1.00 96.69 84 A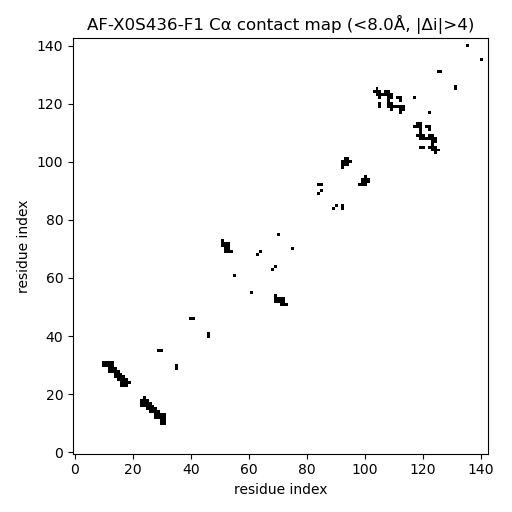SN A O 1
ATOM 676 N N . GLU A 1 85 ? 9.614 -17.520 -8.761 1.00 95.38 85 GLU A N 1
ATOM 677 C CA . GLU A 1 85 ? 9.808 -17.157 -10.171 1.00 95.38 85 GLU A CA 1
ATOM 678 C C . GLU A 1 85 ? 11.286 -16.900 -10.450 1.00 95.38 85 GLU A C 1
ATOM 680 O O . GLU A 1 85 ? 11.838 -17.442 -11.400 1.00 95.38 85 GLU A O 1
ATOM 685 N N . TRP A 1 86 ? 11.982 -16.178 -9.571 1.00 96.19 86 TRP A N 1
ATOM 686 C CA . TRP A 1 86 ? 13.404 -15.919 -9.770 1.00 96.19 86 TRP A CA 1
ATOM 687 C C . TRP A 1 86 ? 14.259 -17.190 -9.770 1.00 96.19 86 TRP A C 1
ATOM 689 O O . TRP A 1 86 ? 15.110 -17.352 -10.646 1.00 96.19 86 TRP A O 1
ATOM 699 N N . LYS A 1 87 ? 13.990 -18.132 -8.856 1.00 97.06 87 LYS A N 1
ATOM 700 C CA . LYS A 1 87 ? 14.687 -19.432 -8.818 1.00 97.06 87 LYS A CA 1
ATOM 701 C C . LYS A 1 87 ? 14.534 -20.236 -10.110 1.00 97.06 87 LYS A C 1
ATOM 703 O O . LYS A 1 87 ? 15.430 -21.005 -10.440 1.00 97.06 87 LYS A O 1
ATOM 708 N N . SER A 1 88 ? 13.390 -20.113 -10.780 1.00 95.44 88 SER A N 1
ATOM 709 C CA . SER A 1 88 ? 13.028 -20.949 -11.929 1.00 95.44 88 SER A CA 1
ATOM 710 C C . SER A 1 88 ? 13.320 -20.283 -13.272 1.00 95.44 88 SER A C 1
ATOM 712 O O . SER A 1 88 ? 13.832 -20.941 -14.172 1.00 95.44 88 SER A O 1
ATOM 714 N N . LEU A 1 89 ? 13.039 -18.986 -13.399 1.00 95.62 89 LEU A N 1
ATOM 715 C CA . LEU A 1 89 ? 13.114 -18.242 -14.658 1.00 95.62 89 LEU A CA 1
ATOM 716 C C . LEU A 1 89 ? 14.464 -17.541 -14.867 1.00 95.62 89 LEU A C 1
ATOM 718 O O . LEU A 1 89 ? 14.871 -17.295 -16.004 1.00 95.62 89 LEU A O 1
ATOM 722 N N . GLY A 1 90 ? 15.172 -17.179 -13.791 1.00 95.19 90 GLY A N 1
ATOM 723 C CA . GLY A 1 90 ? 16.384 -16.364 -13.895 1.00 95.19 90 GLY A CA 1
ATOM 724 C C . GLY A 1 90 ? 16.134 -15.078 -14.697 1.00 95.19 90 GLY A C 1
ATOM 725 O O . GLY A 1 90 ? 15.199 -14.336 -14.410 1.00 95.19 90 GLY A O 1
ATOM 726 N N . ILE A 1 91 ? 16.951 -14.821 -15.725 1.00 95.88 91 ILE A N 1
ATOM 727 C CA . ILE A 1 91 ? 16.815 -13.636 -16.593 1.00 95.88 91 ILE A CA 1
ATOM 728 C C . ILE A 1 91 ? 15.497 -13.611 -17.381 1.00 95.88 91 ILE A C 1
ATOM 730 O O . ILE A 1 91 ? 15.023 -12.534 -17.737 1.00 95.88 91 ILE A O 1
ATOM 734 N N . GLN A 1 92 ? 14.883 -14.772 -17.639 1.00 96.19 92 GLN A N 1
ATOM 735 C CA . GLN A 1 92 ? 13.648 -14.846 -18.422 1.00 96.19 92 GLN A CA 1
ATOM 736 C C . GLN A 1 92 ? 12.473 -14.158 -17.717 1.00 96.19 92 GLN A C 1
ATOM 738 O O . GLN A 1 92 ? 11.572 -13.681 -18.396 1.00 96.19 92 GLN A O 1
ATOM 743 N N . GLY A 1 93 ? 12.519 -14.009 -16.386 1.00 95.69 93 GLY A N 1
ATOM 744 C CA . GLY A 1 93 ? 11.472 -13.338 -15.611 1.00 95.69 93 GLY A CA 1
ATOM 745 C C . GLY A 1 93 ? 11.229 -11.875 -16.002 1.00 95.69 93 GLY A C 1
ATOM 746 O O . GLY A 1 93 ? 10.124 -11.365 -15.830 1.00 95.69 93 GLY A O 1
ATOM 747 N N . TRP A 1 94 ? 12.215 -11.202 -16.608 1.00 96.38 94 TRP A N 1
ATOM 748 C CA . TRP A 1 94 ? 12.021 -9.846 -17.137 1.00 96.38 94 TRP A CA 1
ATOM 749 C C . TRP A 1 94 ? 10.930 -9.768 -18.206 1.00 96.38 94 TRP A C 1
ATOM 751 O O . TRP A 1 94 ? 10.203 -8.778 -18.253 1.00 96.38 94 TRP A O 1
ATOM 761 N N . PHE A 1 95 ? 10.806 -10.813 -19.026 1.00 93.31 95 PHE A N 1
ATOM 762 C CA . PHE A 1 95 ? 9.918 -10.869 -20.190 1.00 93.31 95 PHE A CA 1
ATOM 763 C C . PHE A 1 95 ? 8.969 -12.071 -20.139 1.00 93.31 95 PHE A C 1
ATOM 765 O O . PHE A 1 95 ? 8.451 -12.490 -21.174 1.00 93.31 95 PHE A O 1
ATOM 772 N N . ASP A 1 96 ? 8.771 -12.643 -18.950 1.00 88.69 96 ASP A N 1
ATOM 773 C CA . ASP A 1 96 ? 7.834 -13.740 -18.739 1.00 88.69 96 ASP A CA 1
ATOM 774 C C . ASP A 1 96 ? 6.433 -13.355 -19.255 1.00 88.69 96 ASP A C 1
ATOM 776 O O . ASP A 1 96 ? 5.990 -12.228 -19.018 1.00 88.69 96 ASP A O 1
ATOM 780 N N . PRO A 1 97 ? 5.732 -14.246 -19.980 1.00 72.88 97 PRO A N 1
ATOM 781 C CA . PRO A 1 97 ? 4.463 -13.911 -20.619 1.00 72.88 97 PRO A CA 1
ATOM 782 C C . PRO A 1 97 ? 3.301 -13.716 -19.638 1.00 72.88 97 PRO A C 1
ATOM 784 O O . PRO A 1 97 ? 2.307 -13.100 -20.020 1.0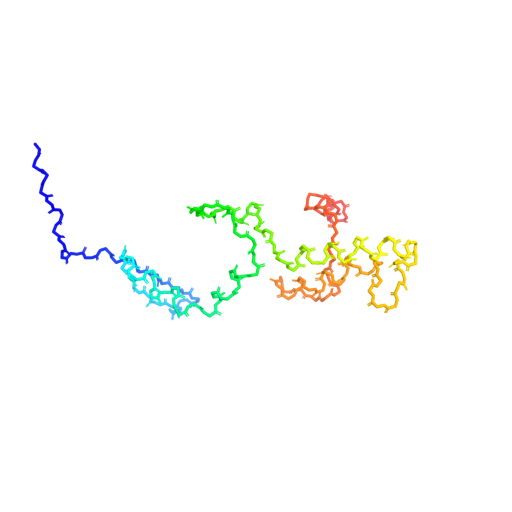0 72.88 97 PRO A O 1
ATOM 787 N N . GLU A 1 98 ? 3.380 -14.227 -18.404 1.00 81.31 98 GLU A N 1
ATOM 788 C CA . GLU A 1 98 ? 2.307 -14.046 -17.425 1.00 81.31 98 GLU A CA 1
ATOM 789 C C . GLU A 1 98 ? 2.468 -12.740 -16.646 1.00 81.31 98 GLU A C 1
ATOM 791 O O . GLU A 1 98 ? 1.514 -11.964 -16.533 1.00 81.31 98 GLU A O 1
ATOM 796 N N . LYS A 1 99 ? 3.654 -12.504 -16.065 1.00 84.88 99 LYS A N 1
ATOM 797 C CA . LYS A 1 99 ? 3.928 -11.334 -15.208 1.00 84.88 99 LYS A CA 1
ATOM 798 C C . LYS A 1 99 ? 5.351 -10.806 -15.406 1.00 84.88 99 LYS A C 1
ATOM 800 O O . LYS A 1 99 ? 6.196 -10.993 -14.526 1.00 84.88 99 LYS A O 1
ATOM 805 N N . PRO A 1 100 ? 5.606 -10.094 -16.513 1.00 92.69 100 PRO A N 1
ATOM 806 C CA . PRO A 1 100 ? 6.928 -9.556 -16.815 1.00 92.69 100 PRO A CA 1
ATOM 807 C C . PRO A 1 100 ? 7.370 -8.543 -15.753 1.00 92.69 100 PRO A C 1
ATOM 809 O O . PRO A 1 100 ? 6.704 -7.527 -15.532 1.00 92.69 100 PRO A O 1
ATOM 812 N N . TRP A 1 101 ? 8.520 -8.789 -15.115 1.00 95.44 101 TRP A N 1
ATOM 813 C CA . TRP A 1 101 ? 9.053 -7.898 -14.072 1.00 95.44 101 TRP A CA 1
ATOM 814 C C . TRP A 1 101 ? 9.373 -6.497 -14.594 1.00 95.44 101 TRP A C 1
ATOM 816 O O . TRP A 1 101 ? 9.365 -5.537 -13.826 1.00 95.44 101 TRP A O 1
ATOM 826 N N . PHE A 1 102 ? 9.621 -6.381 -15.902 1.00 95.56 102 PHE A N 1
ATOM 827 C CA . PHE A 1 102 ? 9.941 -5.121 -16.564 1.00 95.56 102 PHE A CA 1
ATOM 828 C C . PHE A 1 102 ? 8.879 -4.039 -16.337 1.00 95.56 102 PHE A C 1
ATOM 830 O O . PHE A 1 102 ? 9.237 -2.880 -16.182 1.00 95.56 102 PHE A O 1
ATOM 837 N N . TYR A 1 103 ? 7.600 -4.418 -16.245 1.00 95.06 103 TYR A N 1
ATOM 838 C CA . TYR A 1 103 ? 6.476 -3.480 -16.130 1.00 95.06 103 TYR A CA 1
ATOM 839 C C . TYR A 1 103 ? 5.907 -3.370 -14.707 1.00 95.06 103 TYR A C 1
ATOM 841 O O . TYR A 1 103 ? 4.770 -2.928 -14.515 1.00 95.06 103 TYR A O 1
ATOM 849 N N . PHE A 1 104 ? 6.631 -3.845 -13.687 1.00 94.50 104 PHE A N 1
ATOM 850 C CA . PHE A 1 104 ? 6.121 -3.849 -12.311 1.00 94.50 104 PHE A CA 1
ATOM 851 C C . PHE A 1 104 ? 5.887 -2.440 -11.769 1.00 94.50 104 PHE A C 1
ATOM 853 O O . PHE A 1 104 ? 4.872 -2.219 -11.109 1.00 94.50 104 PHE A O 1
ATOM 860 N N . GLY A 1 105 ? 6.786 -1.494 -12.050 1.00 96.75 105 GLY A N 1
ATOM 861 C CA . GLY A 1 105 ? 6.657 -0.118 -11.570 1.00 96.75 105 GLY A CA 1
ATOM 862 C C . GLY A 1 105 ? 5.393 0.555 -12.102 1.00 96.75 105 GLY A C 1
ATOM 863 O O . GLY A 1 105 ? 4.624 1.131 -11.333 1.00 96.75 105 GLY A O 1
ATOM 864 N N . GLU A 1 106 ? 5.145 0.429 -13.403 1.00 97.25 106 GLU A N 1
ATOM 865 C CA . GLU A 1 106 ? 3.983 0.979 -14.100 1.00 97.25 106 GLU A CA 1
ATOM 866 C C . GLU A 1 106 ? 2.699 0.265 -13.678 1.00 97.25 106 GLU A C 1
ATOM 868 O O . GLU A 1 106 ? 1.703 0.912 -13.375 1.00 97.25 106 GLU A O 1
ATOM 873 N N . SER A 1 107 ? 2.725 -1.068 -13.570 1.00 95.56 107 SER A N 1
ATOM 874 C CA . SER A 1 107 ? 1.554 -1.843 -13.137 1.00 95.56 107 SER A CA 1
ATOM 875 C C . SER A 1 107 ? 1.127 -1.480 -11.713 1.00 95.56 107 SER A C 1
ATOM 877 O O . SER A 1 107 ? -0.061 -1.332 -11.43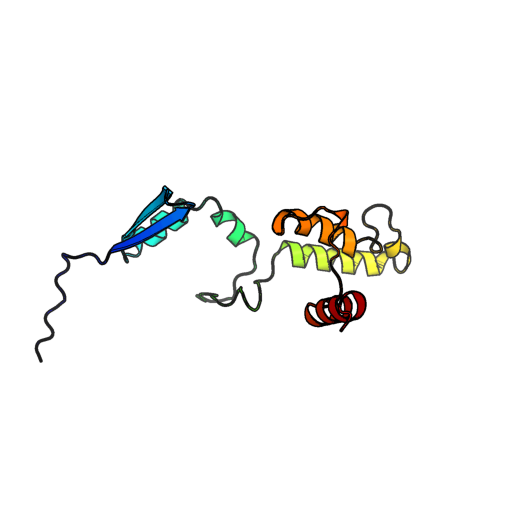2 1.00 95.56 107 SER A O 1
ATOM 879 N N . LEU A 1 108 ? 2.093 -1.309 -10.803 1.00 96.56 108 LEU A N 1
ATOM 880 C CA . LEU A 1 108 ? 1.826 -0.850 -9.440 1.00 96.56 108 LEU A CA 1
ATOM 881 C C . LEU A 1 108 ? 1.366 0.611 -9.421 1.00 96.56 108 LEU A C 1
ATOM 883 O O . LEU A 1 108 ? 0.435 0.940 -8.688 1.00 96.56 108 LEU A O 1
ATOM 887 N N . GLY A 1 109 ? 1.971 1.473 -10.240 1.00 97.94 109 GLY A N 1
ATOM 888 C CA . GLY A 1 109 ? 1.551 2.863 -10.401 1.00 97.94 109 GLY A CA 1
ATOM 889 C C . GLY A 1 109 ? 0.094 2.981 -10.852 1.00 97.94 109 GLY A C 1
ATOM 890 O O . GLY A 1 109 ? -0.693 3.667 -10.202 1.00 97.94 109 GLY A O 1
ATOM 891 N N . ALA A 1 110 ? -0.304 2.204 -11.859 1.00 98.00 110 ALA A N 1
ATOM 892 C CA . ALA A 1 110 ? -1.677 2.125 -12.350 1.00 98.00 110 ALA A CA 1
ATOM 893 C C . ALA A 1 110 ? -2.685 1.697 -11.268 1.00 98.00 110 ALA A C 1
ATOM 895 O O . ALA A 1 110 ? -3.809 2.195 -11.236 1.00 98.00 110 ALA A O 1
ATOM 896 N N . MET A 1 111 ? -2.290 0.808 -10.347 1.00 97.31 111 MET A N 1
ATOM 897 C CA . MET A 1 111 ? -3.129 0.421 -9.204 1.00 97.31 111 MET A CA 1
ATOM 898 C C . MET A 1 111 ? -3.273 1.540 -8.159 1.00 97.31 111 MET A C 1
ATOM 900 O O . MET A 1 111 ? -4.296 1.605 -7.477 1.00 97.31 111 MET A O 1
ATOM 904 N N . VAL A 1 112 ? -2.264 2.406 -8.017 1.00 97.88 112 VAL A N 1
ATOM 905 C CA . VAL A 1 112 ? -2.264 3.540 -7.076 1.00 97.88 112 VAL A CA 1
ATOM 906 C C . VAL A 1 112 ? -2.994 4.756 -7.648 1.00 97.88 112 VAL A C 1
ATOM 908 O O . VAL A 1 112 ? -3.640 5.476 -6.890 1.00 97.88 112 VAL A O 1
ATOM 911 N N . ALA A 1 113 ? -2.949 4.968 -8.965 1.00 98.44 113 ALA A N 1
ATOM 912 C CA . ALA A 1 113 ? -3.555 6.102 -9.664 1.00 98.44 113 ALA A CA 1
ATOM 913 C C . ALA A 1 113 ? -4.982 6.489 -9.198 1.00 98.44 113 ALA A C 1
ATOM 915 O O . ALA A 1 113 ? -5.180 7.655 -8.835 1.00 98.44 113 ALA A O 1
ATOM 916 N N . PRO A 1 114 ? -5.963 5.565 -9.076 1.00 98.25 114 PRO A N 1
ATOM 917 C CA . PRO A 1 114 ? -7.310 5.921 -8.618 1.00 98.25 114 PRO A CA 1
ATOM 918 C C . PRO A 1 114 ? -7.374 6.393 -7.157 1.00 98.25 114 PRO A C 1
ATOM 920 O O . PRO A 1 114 ? -8.333 7.064 -6.782 1.00 98.25 114 PRO A O 1
ATOM 923 N N . LEU A 1 115 ? -6.374 6.074 -6.326 1.00 97.75 115 LEU A N 1
ATOM 924 C CA . LEU A 1 115 ? -6.311 6.514 -4.926 1.00 97.75 115 LEU A CA 1
ATOM 925 C C . LEU A 1 115 ? -5.882 7.980 -4.790 1.00 97.75 115 LEU A C 1
ATOM 927 O O . LEU A 1 115 ? -6.155 8.597 -3.763 1.00 97.75 115 LEU A O 1
ATOM 931 N N . ILE A 1 116 ? -5.214 8.527 -5.809 1.00 97.50 116 ILE A N 1
ATOM 932 C CA . ILE A 1 116 ? -4.684 9.898 -5.817 1.00 97.50 116 ILE A CA 1
ATOM 933 C C . ILE A 1 116 ? -5.314 10.783 -6.903 1.00 97.50 116 ILE A C 1
ATOM 935 O O . ILE A 1 116 ? -4.925 11.938 -7.043 1.00 97.50 116 ILE A O 1
ATOM 939 N N . GLY A 1 117 ? -6.296 10.266 -7.648 1.00 97.81 117 GLY A N 1
ATOM 940 C CA . GLY A 1 117 ? -7.011 11.014 -8.686 1.00 97.81 117 GLY A CA 1
ATOM 941 C C . GLY A 1 117 ? -6.208 11.245 -9.970 1.00 97.81 117 GLY A C 1
ATOM 942 O O . GLY A 1 117 ? -6.436 12.250 -10.637 1.00 97.81 117 GLY A O 1
ATOM 943 N N . ALA A 1 118 ? -5.284 10.341 -10.300 1.00 98.31 118 ALA A N 1
ATOM 944 C CA . ALA A 1 118 ? -4.458 10.391 -11.509 1.00 98.31 118 ALA A CA 1
ATOM 945 C C . ALA A 1 118 ? -4.891 9.334 -12.541 1.00 98.31 118 ALA A C 1
ATOM 947 O O . ALA A 1 118 ? -5.622 8.390 -12.213 1.00 98.31 118 ALA A O 1
ATOM 948 N N . LEU A 1 119 ? -4.420 9.468 -13.782 1.00 98.50 119 LEU A N 1
ATOM 949 C CA . LEU A 1 119 ? -4.533 8.436 -14.811 1.00 98.50 119 LEU A CA 1
ATOM 950 C C . LEU A 1 119 ? -3.473 7.334 -14.608 1.00 98.50 119 LEU A C 1
ATOM 952 O O . LEU A 1 119 ? -2.403 7.605 -14.055 1.00 98.50 119 LEU A O 1
ATOM 956 N N . PRO A 1 120 ? -3.729 6.086 -15.048 1.00 97.94 120 PRO A N 1
ATOM 957 C CA . PRO A 1 120 ? -2.772 4.984 -14.917 1.00 97.94 120 PRO A CA 1
ATOM 958 C C . PRO A 1 120 ? -1.372 5.280 -15.474 1.00 97.94 120 PRO A C 1
ATOM 960 O O . PRO A 1 120 ? -0.378 4.854 -14.894 1.00 97.94 120 PRO A O 1
ATOM 963 N N . GLU A 1 121 ? -1.295 6.022 -16.576 1.00 97.75 121 GLU A N 1
ATOM 964 C CA . GLU A 1 121 ? -0.066 6.426 -17.264 1.00 97.75 121 GLU A CA 1
ATOM 965 C C . GLU A 1 121 ? 0.684 7.594 -16.598 1.00 97.75 121 GLU A C 1
ATOM 967 O O . GLU A 1 121 ? 1.822 7.880 -16.966 1.00 97.75 121 GLU A O 1
ATOM 972 N N . GLU A 1 122 ? 0.079 8.259 -15.611 1.00 97.94 122 GLU A N 1
ATOM 973 C CA . GLU A 1 122 ? 0.674 9.396 -14.893 1.00 97.94 122 GLU A CA 1
ATOM 974 C C . GLU A 1 122 ? 1.428 8.971 -13.622 1.00 97.94 122 GLU A C 1
ATOM 976 O O . GLU A 1 122 ? 2.030 9.807 -12.945 1.00 97.94 122 GLU A O 1
ATOM 981 N N . VAL A 1 123 ? 1.404 7.679 -13.271 1.00 98.19 123 VAL A N 1
ATOM 982 C CA . VAL A 1 123 ? 1.935 7.170 -12.000 1.00 98.19 123 VAL A CA 1
ATOM 983 C C . VAL A 1 123 ? 2.840 5.964 -12.230 1.00 98.19 123 VAL A C 1
ATOM 985 O O . VAL A 1 123 ? 2.469 5.000 -12.891 1.00 98.19 123 VAL A O 1
ATOM 988 N N . VAL A 1 124 ? 4.013 5.974 -11.597 1.00 97.81 124 VAL A N 1
ATOM 989 C CA . VAL A 1 124 ? 4.943 4.839 -11.556 1.00 97.81 124 VAL A CA 1
ATOM 990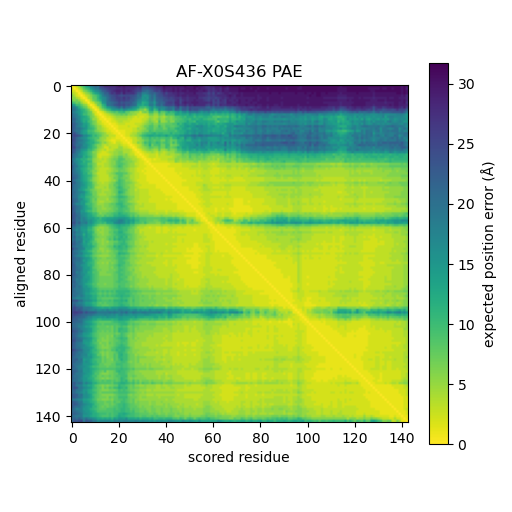 C C . VAL A 1 124 ? 5.430 4.619 -10.124 1.00 97.81 124 VAL A C 1
ATOM 992 O O . VAL A 1 124 ? 5.811 5.564 -9.431 1.00 97.81 124 VAL A O 1
ATOM 995 N N . ALA A 1 125 ? 5.420 3.371 -9.653 1.00 97.50 125 ALA A N 1
ATOM 996 C CA . ALA A 1 125 ? 5.997 3.009 -8.362 1.00 97.50 125 ALA A CA 1
ATOM 997 C C . ALA A 1 125 ? 7.514 2.819 -8.514 1.00 97.50 125 ALA A C 1
ATOM 999 O O . ALA A 1 125 ? 7.971 1.829 -9.083 1.00 97.50 125 ALA A O 1
ATOM 1000 N N . THR A 1 126 ? 8.301 3.774 -8.017 1.00 96.62 126 THR A N 1
ATOM 1001 C CA . THR A 1 126 ? 9.763 3.763 -8.160 1.00 96.62 126 THR A CA 1
ATOM 1002 C C . THR A 1 126 ? 10.464 4.456 -6.996 1.00 96.62 126 THR A C 1
ATOM 1004 O O . THR A 1 126 ? 9.887 5.326 -6.340 1.00 96.62 126 THR A O 1
ATOM 1007 N N . GLY A 1 127 ? 11.724 4.078 -6.765 1.00 95.69 127 GLY A N 1
ATOM 1008 C CA . GLY A 1 127 ? 12.632 4.756 -5.846 1.00 95.69 127 GLY A CA 1
ATOM 1009 C C . GLY A 1 127 ? 12.103 4.902 -4.417 1.00 95.69 127 GLY A C 1
ATOM 1010 O O . GLY A 1 127 ? 11.419 4.034 -3.879 1.00 95.69 127 GLY A O 1
ATOM 1011 N N . THR A 1 128 ? 12.463 6.021 -3.793 1.00 97.81 128 THR A N 1
ATOM 1012 C CA . THR A 1 128 ? 11.972 6.441 -2.475 1.00 97.81 128 THR A CA 1
ATOM 1013 C C . THR A 1 128 ? 11.362 7.832 -2.583 1.00 97.81 128 THR A C 1
ATOM 1015 O O . THR A 1 128 ? 11.670 8.576 -3.515 1.00 97.81 128 THR A O 1
ATOM 1018 N N . THR A 1 129 ? 10.545 8.228 -1.603 1.00 97.44 129 THR A N 1
ATOM 1019 C CA . THR A 1 129 ? 9.908 9.556 -1.575 1.00 97.44 129 THR A CA 1
ATOM 1020 C C . THR A 1 129 ? 10.916 10.688 -1.769 1.00 97.44 129 THR A C 1
ATOM 1022 O O . THR A 1 129 ? 10.708 11.565 -2.602 1.00 97.44 129 THR A O 1
ATOM 1025 N N . THR A 1 130 ? 12.039 10.655 -1.048 1.00 98.06 130 THR A N 1
ATOM 1026 C CA . THR A 1 130 ? 13.077 11.691 -1.130 1.00 98.06 130 THR A CA 1
ATOM 1027 C C . THR A 1 130 ? 13.739 11.732 -2.505 1.00 98.06 130 THR A C 1
ATOM 1029 O O . THR A 1 130 ? 13.901 12.818 -3.055 1.00 98.06 130 THR A O 1
ATOM 1032 N N . ILE A 1 131 ? 14.078 10.577 -3.092 1.00 98.00 131 ILE A N 1
ATOM 1033 C CA . ILE A 1 131 ? 14.675 10.527 -4.437 1.00 98.00 131 ILE A CA 1
ATOM 1034 C C . ILE A 1 131 ? 13.695 11.091 -5.469 1.00 98.00 131 ILE A C 1
ATOM 1036 O O . ILE A 1 131 ? 14.082 11.948 -6.258 1.00 98.00 131 ILE A O 1
ATOM 1040 N N . ASN A 1 132 ? 12.424 10.689 -5.410 1.00 97.81 132 ASN A N 1
ATOM 1041 C CA . ASN A 1 132 ? 11.404 11.160 -6.346 1.00 97.81 132 ASN A CA 1
ATOM 1042 C C . ASN A 1 132 ? 11.202 12.679 -6.236 1.00 97.81 132 ASN A C 1
ATOM 1044 O O . ASN A 1 132 ? 11.124 13.360 -7.256 1.00 97.81 132 ASN A O 1
ATOM 1048 N N . LEU A 1 133 ? 11.204 13.237 -5.018 1.00 98.00 133 LEU A N 1
ATOM 1049 C CA . LEU A 1 133 ? 11.161 14.689 -4.811 1.00 98.00 133 LEU A CA 1
ATOM 1050 C C . LEU A 1 133 ? 12.380 15.395 -5.413 1.00 98.00 133 LEU A C 1
ATOM 1052 O O . LEU A 1 133 ? 12.219 16.398 -6.106 1.00 98.00 133 LEU A O 1
ATOM 1056 N N . HIS A 1 134 ? 13.590 14.873 -5.195 1.00 97.81 134 HIS A N 1
ATOM 1057 C CA . HIS A 1 134 ? 14.797 15.440 -5.798 1.00 97.81 134 HIS A CA 1
ATOM 1058 C C . HIS A 1 134 ? 14.753 15.395 -7.330 1.00 97.81 134 HIS A C 1
ATOM 1060 O O . HIS A 1 134 ? 15.114 16.385 -7.965 1.00 97.81 134 HIS A O 1
ATOM 1066 N N . SER A 1 135 ? 14.274 14.301 -7.927 1.00 97.44 135 SER A N 1
ATOM 1067 C CA . SER A 1 135 ? 14.096 14.189 -9.379 1.00 97.44 135 SER A CA 1
ATOM 1068 C C . SER A 1 135 ? 13.115 15.230 -9.920 1.00 97.44 135 SER A C 1
ATOM 1070 O O . SER A 1 135 ? 13.416 15.887 -10.918 1.00 97.44 135 SER A O 1
ATOM 1072 N N . LEU A 1 136 ? 11.977 15.424 -9.243 1.00 97.38 136 LEU A N 1
ATOM 1073 C CA . LEU A 1 136 ? 10.979 16.431 -9.613 1.00 97.38 136 LEU A CA 1
ATOM 1074 C C . LEU A 1 136 ? 11.555 17.848 -9.533 1.00 97.38 136 LEU A C 1
ATOM 1076 O O . LEU A 1 136 ? 11.475 18.593 -10.506 1.00 97.38 136 LEU A O 1
ATOM 1080 N N . VAL A 1 137 ? 12.182 18.208 -8.408 1.00 97.75 137 VAL A N 1
ATOM 1081 C CA . VAL A 1 137 ? 12.787 19.537 -8.230 1.00 97.75 137 VAL A CA 1
ATOM 1082 C C . VAL A 1 137 ? 13.884 19.764 -9.265 1.00 97.75 137 VAL A C 1
ATOM 1084 O O . VAL A 1 137 ? 13.860 20.780 -9.947 1.00 97.75 137 VAL A O 1
ATOM 1087 N N . SER A 1 138 ? 14.796 18.808 -9.453 1.00 97.19 138 SER A N 1
ATOM 1088 C CA . SER A 1 138 ? 15.892 18.944 -10.422 1.00 97.19 138 SER A CA 1
ATOM 1089 C C . SER A 1 138 ? 15.416 19.093 -11.869 1.00 97.19 138 SER A C 1
ATOM 1091 O O . SER A 1 138 ? 16.171 19.604 -12.690 1.00 97.19 138 SER A O 1
ATOM 1093 N N . THR A 1 139 ? 14.216 18.610 -12.195 1.00 97.44 139 THR A N 1
ATOM 1094 C CA . THR A 1 139 ? 13.667 18.649 -13.557 1.00 97.44 139 THR A CA 1
ATOM 1095 C C . THR A 1 139 ? 12.798 19.881 -13.796 1.00 97.44 139 THR A C 1
ATOM 1097 O O . THR A 1 139 ? 12.868 20.487 -14.861 1.00 97.44 139 THR A O 1
ATOM 1100 N N . PHE A 1 140 ? 11.966 20.260 -12.823 1.00 97.75 140 PHE A N 1
ATOM 1101 C CA . PHE A 1 140 ? 10.949 21.297 -13.014 1.00 97.75 140 PHE A CA 1
ATOM 1102 C C . PHE A 1 140 ? 11.308 22.650 -12.394 1.00 97.75 140 PHE A C 1
ATOM 1104 O O . PHE A 1 140 ? 10.798 23.674 -12.856 1.00 97.75 140 PHE A O 1
ATOM 1111 N N . TYR A 1 141 ? 12.170 22.698 -11.375 1.00 96.94 141 TYR A N 1
ATOM 1112 C CA . TYR A 1 141 ? 12.523 23.955 -10.717 1.00 96.94 141 TYR A CA 1
ATOM 1113 C C . TYR A 1 141 ? 13.549 24.743 -11.537 1.00 96.94 141 TYR A C 1
ATOM 1115 O O . TYR A 1 141 ? 14.694 24.324 -11.692 1.00 96.94 141 TYR A O 1
ATOM 1123 N N . HIS A 1 142 ? 13.130 25.913 -12.018 1.00 91.88 142 HIS A N 1
ATOM 1124 C CA . HIS A 1 142 ? 13.969 26.877 -12.725 1.00 91.88 142 HIS A CA 1
ATOM 1125 C C . HIS A 1 142 ? 13.990 28.177 -11.901 1.00 91.88 142 HIS A C 1
ATOM 1127 O O . HIS A 1 142 ? 12.969 28.870 -11.889 1.00 91.88 142 HIS A O 1
ATOM 1133 N N . PRO A 1 143 ? 15.073 28.451 -11.148 1.00 87.88 143 PRO A N 1
ATOM 1134 C CA . PRO A 1 143 ? 15.178 29.627 -10.282 1.00 87.88 143 PRO A CA 1
ATOM 1135 C C . PRO A 1 143 ? 15.281 30.946 -11.054 1.00 87.88 143 PRO A C 1
ATOM 1137 O O . PRO A 1 143 ? 15.812 30.942 -12.189 1.00 87.88 143 PRO A O 1
#